Protein AF-A0A3A2ZWF9-F1 (afdb_monomer)

Nearest PDB structures (foldseek):
  6hv9-assembly1_7  TM=4.335E-01  e=2.947E+00  Saccharomyces cerevisiae
  8rif-assembly1_7  TM=4.178E-01  e=4.931E+00  Saccharomyces cerevisiae
  5bk4-assembly1_7  TM=3.310E-01  e=4.065E+00  Saccharomyces cerevisiae

Organism: NCBI:txid2070753

Sequence (97 aa):
MSLDVPSTASPIPKPANTNLFPEHTIDHEQWKHRPPYQIQSDDEFGPVKWRGKCQCGQVTYNLNREKPLNAKYCHCRGCQVMHGMILILVDRKDATR

Mean predicted aligned error: 14.97 Å

Foldseek 3Di:
DDDDDDDPDDDDDDDPPPPVDDPPPPPPCVVCCDPPNPDDDDVRQPDFFKWKAAPVRPDIDTHPDPDDPDDDFDPDPVSVVPPPDGDTDIDGPPPDD

Radius of gyration: 23.61 Å; Cα contacts (8 Å, |Δi|>4): 81; chains: 1; bounding box: 84×26×38 Å

Solvent-accessible surface area (backbone atoms only — not comparable to full-atom values): 6722 Å² total; per-residue (Å²): 136,86,84,89,78,91,78,86,73,78,82,78,78,80,78,69,79,87,72,74,67,76,90,68,81,66,62,96,56,61,65,47,73,34,86,91,55,39,82,69,53,70,80,77,57,47,68,64,36,28,45,33,29,37,82,74,60,83,46,71,50,74,36,55,53,95,67,85,90,74,90,70,79,68,80,49,72,69,51,61,68,53,80,84,68,96,51,61,49,68,45,51,65,85,66,71,131

Secondary structure (DSSP, 8-state):
---------PPPPPPPGGG-S------TTGGGGSTTTPPPPHHHH----EEEE-TTSS-EEEE-SSS--------SHHHHH-TT----EEEETT---

Structure (mmCIF, N/CA/C/O backbone):
data_AF-A0A3A2ZWF9-F1
#
_entry.id   AF-A0A3A2ZWF9-F1
#
loop_
_atom_site.group_PDB
_atom_site.id
_atom_site.type_symbol
_atom_site.label_atom_id
_atom_site.label_alt_id
_atom_site.label_comp_id
_atom_site.label_asym_id
_atom_site.label_entity_id
_atom_site.label_seq_id
_atom_site.pdbx_PDB_ins_code
_atom_site.Cartn_x
_atom_site.Cartn_y
_atom_site.Cartn_z
_atom_site.occupancy
_atom_site.B_iso_or_equiv
_atom_site.auth_seq_id
_atom_site.auth_comp_id
_atom_site.auth_asym_id
_atom_site.auth_atom_id
_atom_site.pdbx_PDB_model_num
ATOM 1 N N . MET A 1 1 ? 63.267 6.233 -10.983 1.00 40.16 1 MET A N 1
ATOM 2 C CA . MET A 1 1 ? 63.269 7.566 -10.349 1.00 40.16 1 MET A CA 1
ATOM 3 C C . MET A 1 1 ? 61.859 7.805 -9.850 1.00 40.16 1 MET A C 1
ATOM 5 O O . MET A 1 1 ? 60.943 7.815 -10.662 1.00 40.16 1 MET A O 1
ATOM 9 N N . SER A 1 2 ? 61.686 7.797 -8.531 1.00 43.81 2 SER A N 1
ATOM 10 C CA . SER A 1 2 ? 60.382 7.866 -7.872 1.00 43.81 2 SER A CA 1
ATOM 11 C C . SER A 1 2 ? 59.807 9.283 -7.911 1.00 43.81 2 SER A C 1
ATOM 13 O O . SER A 1 2 ? 60.537 10.241 -7.694 1.00 43.81 2 SER A O 1
ATOM 15 N N . LEU A 1 3 ? 58.516 9.310 -8.255 1.00 50.25 3 LEU A N 1
ATOM 16 C CA . LEU A 1 3 ? 57.401 10.209 -7.928 1.00 50.25 3 LEU A CA 1
ATOM 17 C C . LEU A 1 3 ? 57.695 11.478 -7.129 1.00 50.25 3 LEU A C 1
ATOM 19 O O . LEU A 1 3 ? 58.299 11.355 -6.080 1.00 50.25 3 LEU A O 1
ATOM 23 N N . ASP A 1 4 ? 57.059 12.590 -7.528 1.00 38.66 4 ASP A N 1
ATOM 24 C CA . ASP A 1 4 ? 56.379 13.511 -6.601 1.00 38.66 4 ASP A CA 1
ATOM 25 C C . ASP A 1 4 ? 55.321 14.361 -7.345 1.00 38.66 4 ASP A C 1
ATOM 27 O O . ASP A 1 4 ? 55.644 15.200 -8.184 1.00 38.66 4 ASP A O 1
ATOM 31 N N . VAL A 1 5 ? 54.034 14.153 -7.033 1.00 50.59 5 VAL A N 1
ATOM 32 C CA . VAL A 1 5 ? 52.942 15.113 -7.295 1.00 50.59 5 VAL A CA 1
ATOM 33 C C . VAL A 1 5 ? 52.384 15.506 -5.923 1.00 50.59 5 VAL A C 1
ATOM 35 O O . VAL A 1 5 ? 51.943 14.616 -5.191 1.00 50.59 5 VAL A O 1
ATOM 38 N N . PRO A 1 6 ? 52.387 16.793 -5.529 1.00 47.66 6 PRO A N 1
ATOM 39 C CA . PRO A 1 6 ? 51.970 17.184 -4.191 1.00 47.66 6 PRO A CA 1
ATOM 40 C C . PRO A 1 6 ? 50.441 17.252 -4.119 1.00 47.66 6 PRO A C 1
ATOM 42 O O . PRO A 1 6 ? 49.815 18.200 -4.586 1.00 47.66 6 PRO A O 1
ATOM 45 N N . SER A 1 7 ? 49.832 16.231 -3.518 1.00 47.16 7 SER A N 1
ATOM 46 C CA . SER A 1 7 ? 48.413 16.227 -3.164 1.00 47.16 7 SER A CA 1
ATOM 47 C C . SER A 1 7 ? 48.224 16.896 -1.803 1.00 47.16 7 SER A C 1
ATOM 49 O O . SER A 1 7 ? 48.215 16.240 -0.761 1.00 47.16 7 SER A O 1
ATOM 51 N N . THR A 1 8 ? 48.065 18.216 -1.799 1.00 52.50 8 THR A N 1
ATOM 52 C CA . THR A 1 8 ? 47.584 18.978 -0.641 1.00 52.50 8 THR A CA 1
ATOM 53 C C . THR A 1 8 ? 46.086 18.729 -0.438 1.00 52.50 8 THR A C 1
ATOM 55 O O . THR A 1 8 ? 45.238 19.535 -0.807 1.00 52.50 8 THR A O 1
ATOM 58 N N . ALA A 1 9 ? 45.742 17.589 0.164 1.00 46.94 9 ALA A N 1
ATOM 59 C CA . ALA A 1 9 ? 44.406 17.347 0.697 1.00 46.94 9 ALA A CA 1
ATOM 60 C C . ALA A 1 9 ? 44.385 17.744 2.1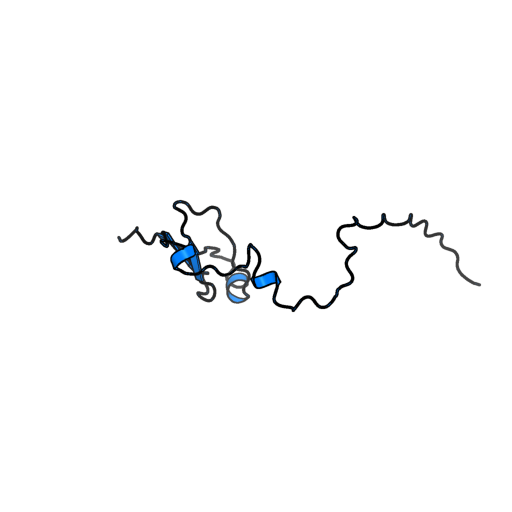80 1.00 46.94 9 ALA A C 1
ATOM 62 O O . ALA A 1 9 ? 44.931 17.045 3.033 1.00 46.94 9 ALA A O 1
ATOM 63 N N . SER A 1 10 ? 43.778 18.891 2.486 1.00 57.28 10 SER A N 1
ATOM 64 C CA . SER A 1 10 ? 43.473 19.298 3.862 1.00 57.28 10 SER A CA 1
ATOM 65 C C . SER A 1 10 ? 42.632 18.218 4.568 1.00 57.28 10 SER A C 1
ATOM 67 O O . SER A 1 10 ? 41.742 17.648 3.929 1.00 57.28 10 SER A O 1
ATOM 69 N N . PRO A 1 11 ? 42.856 17.922 5.864 1.00 58.81 11 PRO A N 1
ATOM 70 C CA . PRO A 1 11 ? 42.125 16.865 6.557 1.00 58.81 11 PRO A CA 1
ATOM 71 C C . PRO A 1 11 ? 40.622 17.155 6.600 1.00 58.81 11 PRO A C 1
ATOM 73 O O . PRO A 1 11 ? 40.196 18.222 7.044 1.00 58.81 11 PRO A O 1
ATOM 76 N N . ILE A 1 12 ? 39.824 16.184 6.156 1.00 57.06 12 ILE A N 1
ATOM 77 C CA . ILE A 1 12 ? 38.362 16.206 6.260 1.00 57.06 12 ILE A CA 1
ATOM 78 C C . ILE A 1 12 ? 37.983 16.387 7.747 1.00 57.06 12 ILE A C 1
ATOM 80 O O . ILE A 1 12 ? 38.553 15.695 8.599 1.00 57.06 12 ILE A O 1
ATOM 84 N N . PRO A 1 13 ? 37.049 17.296 8.095 1.00 58.78 13 PRO A N 1
ATOM 85 C CA . PRO A 1 13 ? 36.613 17.483 9.474 1.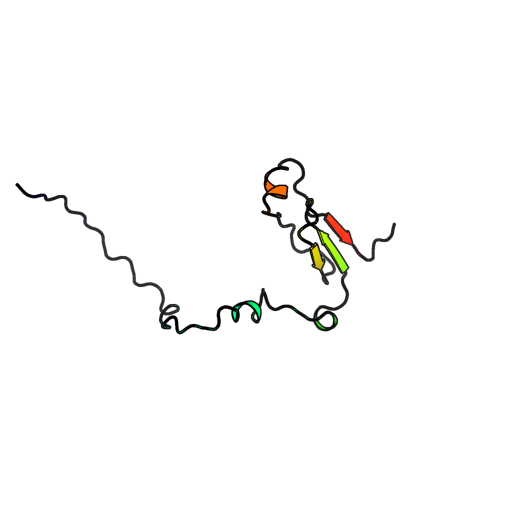00 58.78 13 PRO A CA 1
ATOM 86 C C . PRO A 1 13 ? 36.058 16.179 10.047 1.00 58.78 13 PRO A C 1
ATOM 88 O O . PRO A 1 13 ? 35.325 15.454 9.373 1.00 58.78 13 PRO A O 1
ATOM 91 N N . LYS A 1 14 ? 36.387 15.886 11.308 1.00 54.53 14 LYS A N 1
ATOM 92 C CA . LYS A 1 14 ? 35.841 14.714 12.001 1.00 54.53 14 LYS A CA 1
ATOM 93 C C . LYS A 1 14 ? 34.304 14.811 12.025 1.00 54.53 14 LYS A C 1
ATOM 95 O O . LYS A 1 14 ? 33.790 15.893 12.319 1.00 54.53 14 LYS A O 1
ATOM 100 N N . PRO A 1 15 ? 33.572 13.722 11.728 1.00 57.66 15 PRO A N 1
ATOM 101 C CA . PRO A 1 15 ? 32.116 13.737 11.770 1.00 57.66 15 PRO A CA 1
ATOM 102 C C . PRO A 1 15 ? 31.616 14.058 13.184 1.00 57.66 15 PRO A C 1
ATOM 104 O O . PRO A 1 15 ? 32.294 13.784 14.177 1.00 57.66 15 PRO A O 1
ATOM 107 N N . ALA A 1 16 ? 30.425 14.656 13.256 1.00 46.78 16 ALA A N 1
ATOM 108 C CA . ALA A 1 16 ? 29.768 15.029 14.503 1.00 46.78 16 ALA A CA 1
ATOM 109 C C . ALA A 1 16 ? 29.707 13.851 15.496 1.00 46.78 16 ALA A C 1
ATOM 111 O O . ALA A 1 16 ? 29.571 12.690 15.105 1.00 46.78 16 ALA A O 1
ATOM 112 N N . ASN A 1 17 ? 29.784 14.162 16.794 1.00 56.47 17 ASN A N 1
ATOM 113 C CA . ASN A 1 17 ? 29.890 13.201 17.902 1.00 56.47 17 ASN A CA 1
ATOM 114 C C . ASN A 1 17 ? 28.701 12.222 18.047 1.00 56.47 17 ASN A C 1
ATOM 116 O O . ASN A 1 17 ? 28.707 11.390 18.951 1.00 56.47 17 ASN A O 1
ATOM 120 N N . THR A 1 18 ? 27.696 12.299 17.173 1.00 56.62 18 THR A N 1
ATOM 121 C CA . THR A 1 18 ? 26.528 11.412 17.154 1.00 56.62 18 THR A CA 1
ATOM 122 C C . THR A 1 18 ? 26.871 9.984 16.724 1.00 56.62 18 THR A C 1
ATOM 124 O O . THR A 1 18 ? 26.054 9.090 16.909 1.00 56.62 18 THR A O 1
ATOM 127 N N . ASN A 1 19 ? 28.074 9.756 16.186 1.00 56.25 19 ASN A N 1
ATOM 128 C CA . ASN A 1 19 ? 28.530 8.453 15.688 1.00 56.25 19 ASN A CA 1
ATOM 129 C C . ASN A 1 19 ? 29.534 7.751 16.626 1.00 56.25 19 ASN A C 1
ATOM 131 O O . ASN A 1 19 ? 30.296 6.901 16.179 1.00 56.25 19 ASN A O 1
ATOM 135 N N . LEU A 1 20 ? 29.590 8.117 17.913 1.00 53.16 20 LEU A N 1
ATOM 136 C CA . LEU A 1 20 ? 30.584 7.581 18.859 1.00 53.16 20 LEU A CA 1
ATOM 137 C C . LEU A 1 20 ? 30.211 6.251 19.526 1.00 53.16 20 LEU A C 1
ATOM 139 O O . LEU A 1 20 ? 30.974 5.771 20.362 1.00 53.16 20 LEU A O 1
ATOM 143 N N . PHE A 1 21 ? 29.082 5.634 19.187 1.00 54.31 21 PHE A N 1
ATOM 144 C CA . PHE A 1 21 ? 28.751 4.340 19.772 1.00 54.31 21 PHE A CA 1
ATOM 145 C C . PHE A 1 21 ? 29.361 3.219 18.927 1.00 54.31 21 PHE A C 1
ATOM 147 O O . PHE A 1 21 ? 29.058 3.147 17.734 1.00 54.31 21 PHE A O 1
ATOM 154 N N . PRO A 1 22 ? 30.211 2.351 19.519 1.00 48.94 22 PRO A N 1
ATOM 155 C CA . PRO A 1 22 ? 30.589 1.097 18.891 1.00 48.94 22 PRO A CA 1
ATOM 156 C C . PRO A 1 22 ? 29.309 0.409 18.443 1.00 48.94 22 PRO A C 1
ATOM 158 O O . PRO A 1 22 ? 28.330 0.400 19.192 1.00 48.94 22 PRO A O 1
ATOM 161 N N . GLU A 1 23 ? 29.319 -0.123 17.227 1.00 54.72 23 GLU A N 1
ATOM 162 C CA . GLU A 1 23 ? 28.249 -0.903 16.610 1.00 54.72 23 GLU A CA 1
ATOM 163 C C . GLU A 1 23 ? 28.064 -2.214 17.401 1.00 54.72 23 GLU A C 1
ATOM 165 O O . GLU A 1 23 ? 28.393 -3.311 16.967 1.00 54.72 23 GLU A O 1
ATOM 170 N N . HIS A 1 24 ? 27.626 -2.084 18.652 1.00 51.59 24 HIS A N 1
ATOM 171 C CA . HIS A 1 24 ? 27.294 -3.154 19.566 1.00 51.59 24 HIS A CA 1
ATOM 172 C C . HIS A 1 24 ? 25.974 -3.703 19.072 1.00 51.59 24 HIS A C 1
ATOM 174 O O . HIS A 1 24 ? 24.944 -3.187 19.491 1.00 51.59 24 HIS A O 1
ATOM 180 N N . THR A 1 25 ? 26.044 -4.652 18.131 1.00 52.22 25 THR A N 1
ATOM 181 C CA . THR A 1 25 ? 24.983 -5.545 17.628 1.00 52.22 25 THR A CA 1
ATOM 182 C C . THR A 1 25 ? 23.625 -5.259 18.263 1.00 52.22 25 THR A C 1
ATOM 184 O O . THR A 1 25 ? 23.141 -6.004 19.119 1.00 52.22 25 THR A O 1
ATOM 187 N N . ILE A 1 26 ? 23.040 -4.116 17.907 1.00 58.06 26 ILE A N 1
ATOM 188 C CA . ILE A 1 26 ? 21.689 -3.795 18.311 1.00 58.06 26 ILE A CA 1
ATOM 189 C C . ILE A 1 26 ? 20.886 -4.675 17.385 1.00 58.06 26 ILE A C 1
ATOM 191 O O . ILE A 1 26 ? 20.905 -4.456 16.174 1.00 58.06 26 ILE A O 1
ATOM 195 N N . ASP A 1 27 ? 20.311 -5.714 17.984 1.00 65.94 27 ASP A N 1
ATOM 196 C CA . ASP A 1 27 ? 19.286 -6.590 17.439 1.00 65.94 27 ASP A CA 1
ATOM 197 C C . ASP A 1 27 ? 18.686 -5.994 16.158 1.00 65.94 27 ASP A C 1
ATOM 199 O O . ASP A 1 27 ? 18.074 -4.918 16.203 1.00 65.94 27 ASP A O 1
ATOM 203 N N . HIS A 1 28 ? 18.967 -6.635 15.014 1.00 66.81 28 HIS A N 1
ATOM 204 C CA . HIS A 1 28 ? 18.828 -6.096 13.649 1.00 66.81 28 HIS A CA 1
ATOM 205 C C . HIS A 1 28 ? 17.409 -5.594 13.301 1.00 66.81 28 HIS A C 1
ATOM 207 O O . HIS A 1 28 ? 17.170 -5.074 12.209 1.00 66.81 28 HIS A O 1
ATOM 213 N N . GLU A 1 29 ? 16.463 -5.713 14.228 1.00 79.75 29 GLU A N 1
ATOM 214 C CA . GLU A 1 29 ? 15.060 -5.363 14.097 1.00 79.75 29 GLU A CA 1
ATOM 215 C C . GLU A 1 29 ? 14.601 -4.205 14.996 1.00 79.75 29 GLU A C 1
ATOM 217 O O . GLU A 1 29 ? 13.471 -3.745 14.842 1.00 79.75 29 GLU A O 1
ATOM 222 N N . GLN A 1 30 ? 15.447 -3.646 15.875 1.00 83.75 30 GLN A N 1
ATOM 223 C CA . GLN A 1 30 ? 15.016 -2.586 16.807 1.00 83.75 30 GLN A CA 1
ATOM 224 C C . GLN A 1 30 ? 14.450 -1.340 16.093 1.00 83.75 30 GLN A C 1
ATOM 226 O O . GLN A 1 30 ? 13.625 -0.602 16.636 1.00 83.75 30 GLN A O 1
ATOM 231 N N . TRP A 1 31 ? 14.862 -1.095 14.847 1.00 81.88 31 TRP A N 1
ATOM 232 C CA . TRP A 1 31 ? 14.317 -0.027 14.010 1.00 81.88 31 TRP A CA 1
ATOM 233 C C . TRP A 1 31 ? 12.819 -0.200 13.700 1.00 81.88 31 TRP A C 1
ATOM 235 O O . TRP A 1 31 ? 12.133 0.809 13.551 1.00 81.88 31 TRP A O 1
ATOM 245 N N . LYS A 1 32 ? 12.292 -1.436 13.663 1.00 85.06 32 LYS A N 1
ATOM 246 C CA . LYS A 1 32 ? 10.868 -1.734 13.416 1.00 85.06 32 LYS A CA 1
ATOM 247 C C . LYS A 1 32 ? 9.968 -1.293 14.566 1.00 85.06 32 LYS A C 1
ATOM 249 O O . LYS A 1 32 ? 8.772 -1.138 14.371 1.00 85.06 32 LYS A O 1
ATOM 254 N N . HIS A 1 33 ? 10.526 -1.098 15.758 1.00 84.88 33 HIS A N 1
ATOM 255 C CA . HIS A 1 33 ? 9.772 -0.730 16.958 1.00 84.88 33 HIS A CA 1
ATOM 256 C C . HIS A 1 33 ? 9.797 0.775 17.247 1.00 84.88 33 HIS A C 1
ATOM 258 O O . HIS A 1 33 ? 9.219 1.215 18.236 1.00 84.88 33 HIS A O 1
ATOM 264 N N . ARG A 1 34 ? 10.464 1.577 16.405 1.00 82.50 34 ARG A N 1
ATOM 265 C CA . ARG A 1 34 ? 10.556 3.033 16.565 1.00 82.50 34 ARG A CA 1
ATOM 266 C C . ARG A 1 34 ? 9.819 3.756 15.434 1.00 82.50 34 ARG A C 1
ATOM 268 O O . ARG A 1 34 ? 9.838 3.281 14.295 1.00 82.50 34 ARG A O 1
ATOM 275 N N . PRO A 1 35 ? 9.191 4.918 15.695 1.00 82.75 35 PRO A N 1
ATOM 276 C CA . PRO A 1 35 ? 8.657 5.759 14.628 1.00 82.75 35 PRO A CA 1
ATOM 277 C C . PRO A 1 35 ? 9.742 6.083 13.580 1.00 82.75 35 PRO A C 1
ATOM 279 O O . PRO A 1 35 ? 10.887 6.333 13.963 1.00 82.75 35 PRO A O 1
ATOM 282 N N . PRO A 1 36 ? 9.423 6.095 12.270 1.00 81.81 36 PRO A N 1
ATOM 283 C CA . PRO A 1 36 ? 8.094 5.953 11.665 1.00 81.81 36 PRO A CA 1
ATOM 284 C C . PRO A 1 36 ? 7.681 4.506 11.323 1.00 81.81 36 PRO A C 1
ATOM 286 O O . PRO A 1 36 ? 6.621 4.319 10.737 1.00 81.81 36 PRO A O 1
ATOM 289 N N . TYR A 1 37 ? 8.504 3.498 11.632 1.00 84.88 37 TYR A N 1
ATOM 290 C CA . TYR A 1 37 ? 8.286 2.108 11.195 1.00 84.88 37 TYR A CA 1
ATOM 291 C C . TYR A 1 37 ? 7.544 1.238 12.208 1.00 84.88 37 TYR A C 1
ATOM 293 O O . TYR A 1 37 ? 7.190 0.105 11.888 1.00 84.88 37 TYR A O 1
ATOM 301 N N . GLN A 1 38 ? 7.299 1.771 13.406 1.00 86.75 38 GLN A N 1
ATOM 302 C CA . GLN A 1 38 ? 6.480 1.126 14.421 1.00 86.75 38 GLN A CA 1
ATOM 303 C C . GLN A 1 38 ? 5.102 0.769 13.856 1.00 86.75 38 GLN A C 1
ATOM 305 O O . GLN A 1 38 ? 4.318 1.647 13.491 1.00 86.75 38 GLN A O 1
ATOM 310 N N . ILE A 1 39 ? 4.819 -0.532 13.801 1.00 84.31 39 ILE A N 1
ATOM 311 C CA . ILE A 1 39 ? 3.512 -1.056 13.409 1.00 84.31 39 ILE A CA 1
ATOM 312 C C . ILE A 1 39 ? 2.535 -0.772 14.551 1.00 84.31 39 ILE A C 1
ATOM 314 O O . ILE A 1 39 ? 2.772 -1.178 15.687 1.00 84.31 39 ILE A O 1
ATOM 318 N N . GLN A 1 40 ? 1.461 -0.053 14.239 1.00 87.12 40 GLN A N 1
ATOM 319 C CA . GLN A 1 40 ? 0.373 0.248 15.167 1.00 87.12 40 GLN A CA 1
ATOM 320 C C . GLN A 1 40 ? -0.700 -0.835 15.068 1.00 87.12 40 GLN A C 1
ATOM 322 O O . GLN A 1 40 ? -0.955 -1.351 13.977 1.00 87.12 40 GLN A O 1
ATOM 327 N N . SER A 1 41 ? -1.329 -1.167 16.194 1.00 88.94 41 SER A N 1
ATOM 328 C CA . SER A 1 41 ? -2.535 -2.001 16.193 1.00 88.94 41 SER A CA 1
ATOM 329 C C . SER A 1 41 ? -3.721 -1.263 15.550 1.00 88.94 41 SER A C 1
ATOM 331 O O . SER A 1 41 ? -3.714 -0.035 15.451 1.00 88.94 41 SER A O 1
ATOM 333 N N . ASP A 1 42 ? -4.757 -1.993 15.125 1.00 87.75 42 ASP A N 1
ATOM 334 C CA . ASP A 1 42 ? -5.955 -1.387 14.518 1.00 87.75 42 ASP A CA 1
ATOM 335 C C . ASP A 1 42 ? -6.677 -0.423 15.483 1.00 87.75 42 ASP A C 1
ATOM 337 O O . ASP A 1 42 ? -7.172 0.623 15.052 1.00 87.75 42 ASP A O 1
ATOM 341 N N . ASP A 1 43 ? -6.675 -0.727 16.786 1.00 89.50 43 ASP A N 1
ATOM 342 C CA . ASP A 1 43 ? -7.257 0.127 17.829 1.00 89.50 43 ASP A CA 1
ATOM 343 C C . ASP A 1 43 ? -6.483 1.446 17.991 1.00 89.50 43 ASP A C 1
ATOM 345 O O . ASP A 1 43 ? -7.085 2.517 18.086 1.00 89.50 43 ASP A O 1
ATOM 349 N N . GLU A 1 44 ? -5.146 1.393 17.965 1.00 90.69 44 GLU A N 1
ATOM 350 C CA . GLU A 1 44 ? -4.284 2.583 18.025 1.00 90.69 44 GLU A CA 1
ATOM 351 C C . GLU A 1 44 ? -4.316 3.397 16.725 1.00 90.69 44 GLU A C 1
ATOM 353 O O . GLU A 1 44 ? -4.201 4.625 16.751 1.00 90.69 44 GLU A O 1
ATOM 358 N N . PHE A 1 45 ? -4.473 2.728 15.579 1.00 90.38 45 PHE A N 1
ATOM 359 C CA . PHE A 1 45 ? -4.568 3.377 14.274 1.00 90.38 45 PHE A CA 1
ATOM 360 C C . PHE A 1 45 ? -5.879 4.163 14.128 1.00 90.38 45 PHE A C 1
ATOM 362 O O . PHE A 1 45 ? -5.908 5.235 13.513 1.00 90.38 45 PHE A O 1
ATOM 369 N N . GLY A 1 46 ? -6.968 3.650 14.701 1.00 91.44 46 GLY A N 1
ATOM 370 C CA . GLY A 1 46 ? -8.282 4.276 14.662 1.00 91.44 46 GLY A CA 1
ATOM 371 C C . GLY A 1 46 ? -8.995 4.133 13.307 1.00 91.44 46 GLY A C 1
ATOM 372 O O . GLY A 1 46 ? -8.650 3.295 12.468 1.00 91.44 46 GLY A O 1
ATOM 373 N N . PRO A 1 47 ? -10.045 4.934 13.053 1.00 92.75 47 PRO A N 1
ATOM 374 C CA . PRO A 1 47 ? -10.895 4.743 11.885 1.00 92.75 47 PRO A CA 1
ATOM 375 C C . PRO A 1 47 ? -10.164 5.067 10.575 1.00 92.75 47 PRO A C 1
ATOM 377 O O . PRO A 1 47 ? -9.765 6.202 10.314 1.00 92.75 47 PRO A O 1
ATOM 380 N N . VAL A 1 48 ? -10.065 4.068 9.695 1.00 93.12 48 VAL A N 1
ATOM 381 C CA . VAL A 1 48 ? -9.545 4.233 8.329 1.00 93.12 48 VAL A CA 1
ATOM 382 C C . VAL A 1 48 ? -10.458 5.163 7.526 1.00 93.12 48 VAL A C 1
ATOM 384 O O . VAL A 1 48 ? -11.615 4.830 7.279 1.00 93.12 48 VAL A O 1
ATOM 387 N N . LYS A 1 49 ? -9.914 6.288 7.062 1.00 93.19 49 LYS A N 1
ATOM 388 C CA . LYS A 1 49 ? -10.582 7.268 6.192 1.00 93.19 49 LYS A CA 1
ATOM 389 C C . LYS A 1 49 ? -10.307 7.033 4.715 1.00 93.19 49 LYS A C 1
ATOM 391 O O . LYS A 1 49 ? -11.184 7.263 3.886 1.00 93.19 49 LYS A O 1
ATOM 396 N N . TRP A 1 50 ? -9.119 6.531 4.388 1.00 92.06 50 TRP A N 1
ATOM 397 C CA . TRP A 1 50 ? -8.715 6.267 3.011 1.00 92.06 50 TRP A CA 1
ATOM 398 C C . TRP A 1 50 ? -8.016 4.925 2.880 1.00 92.06 50 TRP A C 1
ATOM 400 O O . TRP A 1 50 ? -7.269 4.522 3.774 1.00 92.06 50 TRP A O 1
ATOM 410 N N . ARG A 1 51 ? -8.216 4.271 1.739 1.00 91.88 51 ARG A N 1
ATOM 411 C CA . ARG A 1 51 ? -7.501 3.056 1.346 1.00 91.88 51 ARG A CA 1
ATOM 412 C C . ARG A 1 51 ? -6.721 3.338 0.077 1.00 91.88 51 ARG A C 1
ATOM 414 O O . ARG A 1 51 ? -7.292 3.774 -0.914 1.00 91.88 51 ARG A O 1
ATOM 421 N N . GLY A 1 52 ? -5.414 3.132 0.136 1.00 89.12 52 GLY A N 1
ATOM 422 C CA . GLY A 1 52 ? -4.491 3.389 -0.956 1.00 89.12 52 GLY A CA 1
ATOM 423 C C . GLY A 1 52 ? -3.879 2.110 -1.511 1.00 89.12 52 GLY A C 1
ATOM 424 O O . GLY A 1 52 ? -3.602 1.179 -0.752 1.00 89.12 52 GLY A O 1
ATOM 425 N N . LYS A 1 53 ? -3.609 2.072 -2.818 1.00 89.19 53 LYS A N 1
ATOM 426 C CA . LYS A 1 53 ? -2.780 1.028 -3.437 1.00 89.19 53 LYS A CA 1
ATOM 427 C C . LYS A 1 53 ? -1.936 1.551 -4.595 1.00 89.19 53 LYS A C 1
ATOM 429 O O . LYS A 1 53 ? -2.372 2.425 -5.343 1.00 89.19 53 LYS A O 1
ATOM 434 N N . CYS A 1 54 ? -0.737 0.990 -4.782 1.00 87.06 54 CYS A N 1
ATOM 435 C CA . CYS A 1 54 ? 0.003 1.212 -6.029 1.00 87.06 54 CYS A CA 1
ATOM 436 C C . CYS A 1 54 ? -0.823 0.715 -7.223 1.00 87.06 54 CYS A C 1
ATOM 438 O O . CYS A 1 54 ? -1.633 -0.205 -7.086 1.00 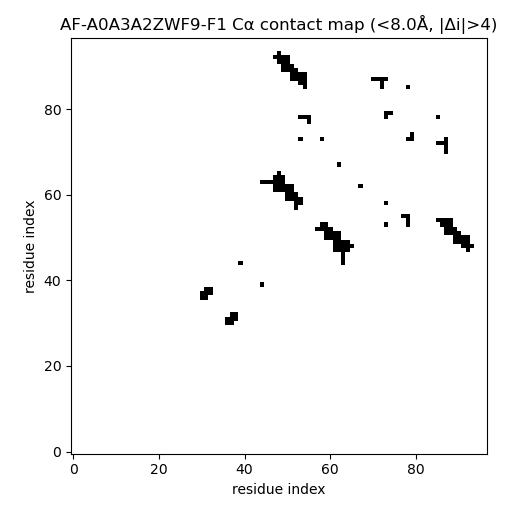87.06 54 CYS A O 1
ATOM 440 N N . GLN A 1 55 ? -0.519 1.228 -8.416 1.00 81.50 55 GLN A N 1
ATOM 441 C CA . GLN A 1 55 ? -1.062 0.698 -9.670 1.00 81.50 55 GLN A CA 1
ATOM 442 C C . GLN A 1 55 ? -0.833 -0.816 -9.812 1.00 81.50 55 GLN A C 1
ATOM 444 O O . GLN A 1 55 ? -1.671 -1.543 -10.330 1.00 81.50 55 GLN A O 1
ATOM 449 N N . CYS A 1 56 ? 0.294 -1.299 -9.290 1.00 84.56 56 CYS A N 1
ATOM 450 C CA . CYS A 1 56 ? 0.660 -2.707 -9.266 1.00 84.56 56 CYS A CA 1
ATOM 451 C C . CYS A 1 56 ? -0.146 -3.593 -8.299 1.00 84.56 56 CYS A C 1
ATOM 453 O O . CYS A 1 56 ? 0.016 -4.808 -8.322 1.00 84.56 56 CYS A O 1
ATO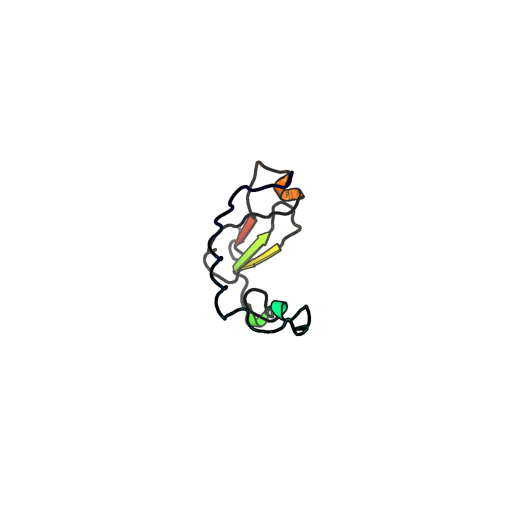M 455 N N . GLY A 1 57 ? -0.918 -3.013 -7.378 1.00 86.44 57 GLY A N 1
ATOM 456 C CA . GLY A 1 57 ? -1.579 -3.712 -6.272 1.00 86.44 57 GLY A CA 1
ATOM 457 C C . GLY A 1 57 ? -0.669 -4.289 -5.174 1.00 86.44 57 GLY A C 1
ATOM 458 O O . GLY A 1 57 ? -1.170 -4.580 -4.097 1.00 86.44 57 GLY A O 1
ATOM 459 N N . GLN A 1 58 ? 0.645 -4.424 -5.390 1.00 86.38 58 GLN A N 1
ATOM 460 C CA . GLN A 1 58 ? 1.570 -5.045 -4.421 1.00 86.38 58 GLN A CA 1
ATOM 461 C C . GLN A 1 58 ? 1.769 -4.242 -3.131 1.00 86.38 58 GLN A C 1
ATOM 463 O O . GLN A 1 58 ? 2.137 -4.800 -2.104 1.00 86.38 58 GLN A O 1
ATOM 468 N N . VAL A 1 59 ? 1.559 -2.927 -3.186 1.00 85.88 59 VAL A N 1
ATOM 469 C CA . VAL A 1 59 ? 1.630 -2.044 -2.023 1.00 85.88 59 VAL A CA 1
ATOM 470 C C . VAL A 1 59 ? 0.232 -1.533 -1.744 1.00 85.88 59 VAL A C 1
ATOM 472 O O . VAL A 1 59 ? -0.365 -0.889 -2.608 1.00 85.88 59 VAL A O 1
ATOM 475 N N . THR A 1 60 ? -0.254 -1.777 -0.533 1.00 88.88 60 THR A N 1
ATOM 476 C CA . THR A 1 60 ? -1.528 -1.274 -0.015 1.00 88.88 60 THR A CA 1
ATOM 477 C C . THR A 1 60 ? -1.299 -0.566 1.310 1.00 88.88 60 THR A C 1
ATOM 479 O O . THR A 1 60 ? -0.434 -0.974 2.082 1.00 88.88 60 THR A O 1
ATOM 482 N N . TYR A 1 61 ? -2.076 0.472 1.597 1.00 88.31 61 TYR A N 1
ATOM 483 C CA . TYR A 1 61 ? -1.998 1.187 2.866 1.00 88.31 61 TYR A CA 1
ATOM 484 C C . TYR A 1 61 ? -3.338 1.811 3.247 1.00 88.31 61 TYR A C 1
ATOM 486 O O . TYR A 1 61 ? -4.202 2.047 2.404 1.00 88.31 61 TYR A O 1
ATOM 494 N N . ASN A 1 62 ? -3.480 2.127 4.528 1.00 91.06 62 ASN A N 1
ATOM 495 C CA . ASN A 1 62 ? -4.624 2.841 5.076 1.00 91.06 62 ASN A CA 1
ATOM 496 C C . ASN A 1 62 ? -4.177 4.223 5.564 1.00 91.06 62 ASN A C 1
ATOM 498 O O . ASN A 1 62 ? -3.048 4.386 6.021 1.00 91.06 62 ASN A O 1
ATOM 502 N N . LEU A 1 63 ? -5.063 5.217 5.499 1.00 91.25 63 LEU A N 1
ATOM 503 C CA . LEU A 1 63 ? -4.866 6.526 6.130 1.00 91.25 63 LEU A CA 1
ATOM 504 C C . LEU A 1 63 ? -6.047 6.811 7.056 1.00 91.25 63 LEU A C 1
ATOM 506 O O . LEU A 1 63 ? -7.197 6.692 6.639 1.00 91.25 63 LEU A O 1
ATOM 510 N N . ASN A 1 64 ? -5.771 7.230 8.288 1.00 91.88 64 ASN A N 1
ATOM 511 C CA . ASN A 1 64 ? -6.782 7.647 9.269 1.00 91.88 64 ASN A CA 1
ATOM 512 C C . ASN A 1 64 ? -7.056 9.164 9.253 1.00 91.88 64 ASN A C 1
ATOM 514 O O . ASN A 1 64 ? -7.934 9.652 9.961 1.00 91.88 64 ASN A O 1
ATOM 518 N N . ARG A 1 65 ? -6.315 9.936 8.450 1.00 90.12 65 ARG A N 1
ATOM 519 C CA . ARG A 1 65 ? -6.480 11.393 8.370 1.00 90.12 65 ARG A CA 1
ATOM 520 C C . ARG A 1 65 ? -7.584 11.791 7.405 1.00 90.12 65 ARG A C 1
ATOM 522 O O . ARG A 1 65 ? -7.761 11.173 6.364 1.00 90.12 65 ARG A O 1
ATOM 529 N N . GLU A 1 66 ? -8.250 12.898 7.711 1.00 90.44 66 GLU A N 1
ATOM 530 C CA . GLU A 1 66 ? -9.325 13.442 6.877 1.00 90.44 66 GLU A CA 1
ATOM 531 C C . GLU A 1 66 ? -8.838 13.881 5.490 1.00 90.44 66 GLU A C 1
ATOM 533 O O . GLU A 1 66 ? -9.489 13.585 4.4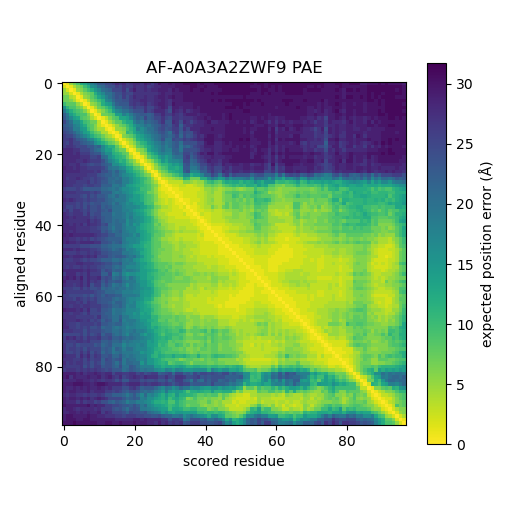97 1.00 90.44 66 GLU A O 1
ATOM 538 N N . LYS A 1 67 ? -7.679 14.543 5.396 1.00 88.88 67 LYS A N 1
ATOM 539 C CA . LYS A 1 67 ? -7.071 14.954 4.121 1.00 88.88 67 LYS A CA 1
ATOM 540 C C . LYS A 1 67 ? -5.721 14.252 3.930 1.00 88.88 67 LYS A C 1
ATOM 542 O O . LYS A 1 67 ? -4.899 14.315 4.852 1.00 88.88 67 LYS A O 1
ATOM 547 N N . PRO A 1 68 ? -5.461 13.611 2.773 1.00 85.56 68 PRO A N 1
ATOM 548 C CA . PRO A 1 68 ? -4.142 13.071 2.457 1.00 85.56 68 PRO A CA 1
ATOM 549 C C . PRO A 1 68 ? -3.086 14.183 2.469 1.00 85.56 68 PRO A C 1
ATOM 551 O O . PRO A 1 68 ? -3.328 15.263 1.937 1.00 85.56 68 PRO A O 1
ATOM 554 N N . LEU A 1 69 ? -1.918 13.934 3.073 1.00 85.88 69 LEU A N 1
ATOM 555 C CA . LEU A 1 69 ? -0.860 14.952 3.145 1.00 85.88 69 LEU A CA 1
ATOM 556 C C . LEU A 1 69 ? -0.172 15.180 1.799 1.00 85.88 69 LEU A C 1
ATOM 558 O 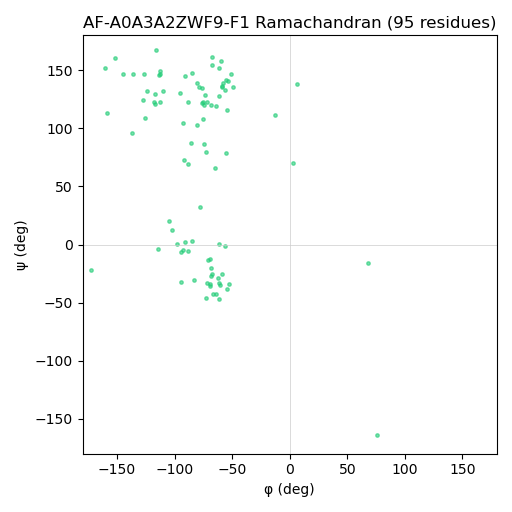O . LEU A 1 69 ? 0.113 16.314 1.430 1.00 85.88 69 LEU A O 1
ATOM 562 N N . ASN A 1 70 ? 0.181 14.097 1.110 1.00 81.31 70 ASN A N 1
ATOM 563 C CA . ASN A 1 70 ? 0.932 14.142 -0.137 1.00 81.31 70 ASN A CA 1
ATOM 564 C C . ASN A 1 70 ? 0.752 12.819 -0.896 1.00 81.31 70 ASN A C 1
ATOM 566 O O . ASN A 1 70 ? 0.582 11.768 -0.276 1.00 81.31 70 ASN A O 1
ATOM 570 N N . ALA A 1 71 ? 0.843 12.869 -2.220 1.00 77.69 71 ALA A N 1
ATOM 571 C CA . ALA A 1 71 ? 1.006 11.691 -3.053 1.00 77.69 71 ALA A CA 1
ATOM 572 C C . ALA A 1 71 ? 2.480 11.255 -3.055 1.00 77.69 71 ALA A C 1
ATOM 574 O O . ALA A 1 71 ? 3.403 12.067 -3.100 1.00 77.69 71 ALA A O 1
ATOM 575 N N . LYS A 1 72 ? 2.718 9.948 -2.992 1.00 76.38 72 LYS A N 1
ATOM 576 C CA . LYS A 1 72 ? 4.057 9.367 -3.150 1.00 76.38 72 LYS A CA 1
ATOM 577 C C . LYS A 1 72 ? 4.088 8.497 -4.399 1.00 76.38 72 LYS A C 1
ATOM 579 O O . LYS A 1 72 ? 3.050 8.203 -4.981 1.00 76.38 72 LYS A O 1
ATOM 584 N N . TYR A 1 73 ? 5.278 8.100 -4.828 1.00 78.75 73 TYR A N 1
ATOM 585 C CA . TYR A 1 73 ? 5.445 7.241 -5.997 1.00 78.75 73 TYR A CA 1
ATOM 586 C C . TYR A 1 73 ? 5.911 5.860 -5.561 1.00 78.75 73 TYR A C 1
ATOM 588 O O . TYR A 1 73 ? 6.844 5.731 -4.769 1.00 78.75 73 TYR A O 1
ATOM 596 N N . CYS A 1 74 ? 5.262 4.821 -6.082 1.00 83.94 74 CYS A N 1
ATOM 597 C CA . CYS A 1 74 ? 5.716 3.455 -5.872 1.00 83.94 74 CYS A CA 1
ATOM 598 C C . CYS A 1 74 ? 6.967 3.200 -6.724 1.00 83.94 74 CYS A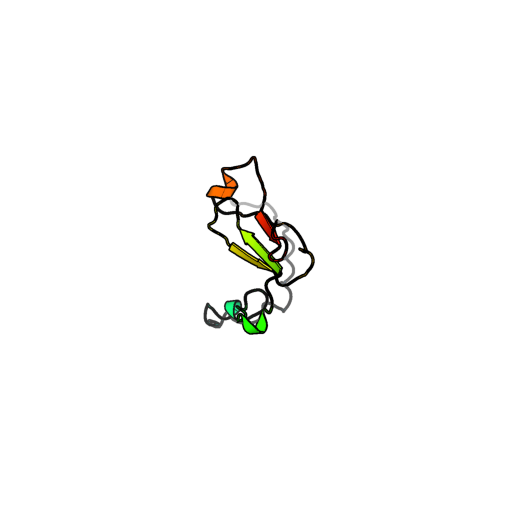 C 1
ATOM 600 O O . CYS A 1 74 ? 6.958 3.448 -7.926 1.00 83.94 74 CYS A O 1
ATOM 602 N N . HIS A 1 75 ? 8.029 2.692 -6.098 1.00 82.25 75 HIS A N 1
ATOM 603 C CA . HIS A 1 75 ? 9.326 2.434 -6.734 1.00 82.25 75 HIS A CA 1
ATOM 604 C C . HIS A 1 75 ? 9.560 0.953 -7.071 1.00 82.25 75 HIS A C 1
ATOM 606 O O . HIS A 1 75 ? 10.682 0.558 -7.373 1.00 82.25 75 HIS A O 1
ATOM 612 N N . CYS A 1 76 ? 8.525 0.107 -7.013 1.00 83.44 76 CYS A N 1
ATOM 613 C CA . CYS A 1 76 ? 8.681 -1.289 -7.413 1.00 83.44 76 CYS A CA 1
ATOM 614 C C . CYS A 1 76 ? 8.937 -1.391 -8.925 1.00 83.44 76 CYS A C 1
ATOM 616 O O . CYS A 1 76 ? 8.497 -0.538 -9.701 1.00 83.44 76 CYS A O 1
ATOM 618 N N . ARG A 1 77 ? 9.598 -2.470 -9.359 1.00 83.75 77 ARG A N 1
ATOM 619 C CA . ARG A 1 77 ? 9.958 -2.668 -10.771 1.00 83.75 77 ARG A CA 1
ATOM 620 C C . ARG A 1 77 ? 8.750 -2.577 -11.710 1.00 83.75 77 ARG A C 1
ATOM 622 O O . ARG A 1 77 ? 8.865 -1.989 -12.778 1.00 83.75 77 ARG A O 1
ATOM 629 N N . GLY A 1 78 ? 7.594 -3.106 -11.303 1.00 80.62 78 GLY A N 1
ATOM 630 C CA . GLY A 1 78 ? 6.359 -3.017 -12.089 1.00 80.62 78 GLY A CA 1
ATOM 631 C C . GLY A 1 78 ? 5.899 -1.572 -12.304 1.00 80.62 78 GLY A C 1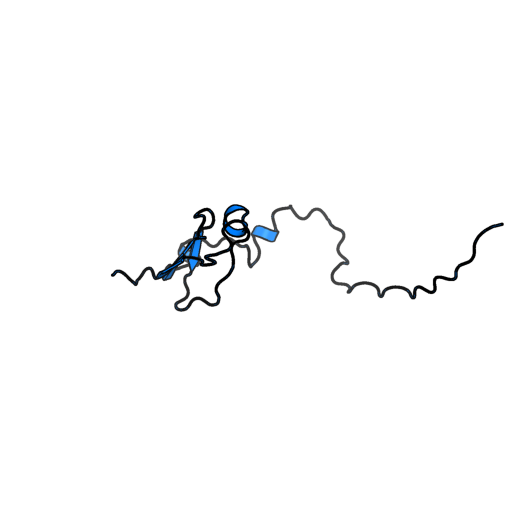
ATOM 632 O O . GLY A 1 78 ? 5.627 -1.173 -13.431 1.00 80.62 78 GLY A O 1
ATOM 633 N N . CYS A 1 79 ? 5.880 -0.759 -11.244 1.00 80.31 79 CYS A N 1
ATOM 634 C CA . CYS A 1 79 ? 5.498 0.654 -11.326 1.00 80.31 79 CYS A CA 1
ATOM 635 C C . CYS A 1 79 ? 6.530 1.510 -12.076 1.00 80.31 79 CYS A C 1
ATOM 637 O O . CYS A 1 79 ? 6.141 2.433 -12.784 1.00 80.31 79 CYS A O 1
ATOM 639 N N . GLN A 1 80 ? 7.822 1.188 -11.968 1.00 81.81 80 GLN A N 1
ATOM 640 C CA . GLN A 1 80 ? 8.891 1.874 -12.704 1.00 81.81 80 GLN A CA 1
ATOM 641 C C . GLN A 1 80 ? 8.860 1.609 -14.217 1.00 81.81 80 GLN A C 1
ATOM 643 O O . GLN A 1 80 ? 9.341 2.419 -14.993 1.00 81.81 80 GLN A O 1
ATOM 648 N N . VAL A 1 81 ? 8.336 0.470 -14.675 1.00 79.56 81 VAL A N 1
ATOM 649 C CA . VAL A 1 81 ? 8.273 0.174 -16.120 1.00 79.56 81 VAL A CA 1
ATOM 650 C C . VAL A 1 81 ? 7.047 0.822 -16.770 1.00 79.56 81 VAL A C 1
ATOM 652 O O . VAL A 1 81 ? 7.103 1.234 -17.924 1.00 79.56 81 VAL A O 1
ATOM 655 N N . MET A 1 82 ? 5.951 0.980 -16.026 1.00 68.69 82 MET A N 1
ATOM 656 C CA . MET A 1 82 ? 4.685 1.545 -16.513 1.00 68.69 82 MET A CA 1
ATOM 657 C C . MET A 1 82 ? 4.684 3.084 -16.623 1.00 68.69 82 MET A C 1
ATOM 659 O O . MET A 1 82 ? 3.643 3.699 -16.401 1.00 68.69 82 MET A O 1
ATOM 663 N N . HIS A 1 83 ? 5.821 3.722 -16.927 1.00 60.62 83 HIS A N 1
ATOM 664 C CA . HIS A 1 83 ? 6.003 5.184 -16.996 1.00 60.62 83 HIS A CA 1
ATOM 665 C C . HIS A 1 83 ? 5.016 5.905 -17.948 1.00 60.62 83 HIS A C 1
ATOM 667 O O . HIS A 1 83 ? 5.362 6.315 -19.052 1.00 60.62 83 HIS A O 1
ATOM 673 N N . GLY A 1 84 ? 3.784 6.113 -17.485 1.00 52.41 84 GLY A N 1
ATOM 674 C CA . GLY A 1 84 ? 2.711 6.803 -18.203 1.00 52.41 84 GLY A CA 1
ATOM 675 C C . GLY A 1 84 ? 1.457 7.056 -17.361 1.00 52.41 84 GLY A C 1
ATOM 676 O O . GLY A 1 84 ? 0.720 7.994 -17.646 1.00 52.41 84 GLY A O 1
ATOM 677 N N . MET A 1 85 ? 1.238 6.303 -16.272 1.00 51.50 85 MET A N 1
ATOM 678 C CA . MET A 1 85 ? 0.237 6.658 -15.258 1.00 51.50 85 MET A CA 1
ATOM 679 C C . MET A 1 85 ? 0.786 6.440 -13.846 1.00 51.50 85 MET A C 1
ATOM 681 O O . MET A 1 85 ? 0.786 5.345 -13.290 1.00 51.50 85 MET A O 1
ATOM 685 N N . ILE A 1 86 ? 1.290 7.539 -13.290 1.00 53.03 86 ILE A N 1
ATOM 686 C CA . ILE A 1 86 ? 1.889 7.668 -11.961 1.00 53.03 86 ILE A CA 1
ATOM 687 C C . ILE A 1 86 ? 0.791 8.074 -10.969 1.00 53.03 86 ILE A C 1
ATOM 689 O O . ILE A 1 86 ? 0.696 9.217 -10.534 1.00 53.03 86 ILE A O 1
ATOM 693 N N . LEU A 1 87 ? -0.095 7.142 -10.626 1.00 59.06 87 LEU A N 1
ATOM 694 C CA . LEU A 1 87 ? -1.131 7.393 -9.627 1.00 59.06 87 LEU A CA 1
ATOM 695 C C . LEU A 1 87 ? -1.101 6.300 -8.568 1.00 59.06 87 LEU A C 1
ATOM 697 O O . LEU A 1 87 ? -1.204 5.109 -8.860 1.00 59.06 87 LEU A O 1
ATOM 701 N N . ILE A 1 88 ? -0.954 6.723 -7.31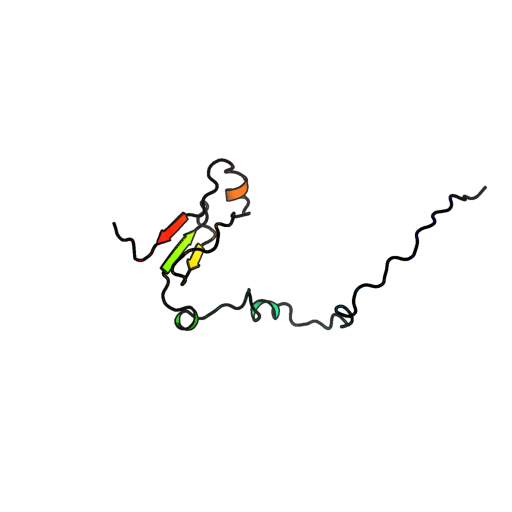4 1.00 66.00 88 ILE A N 1
ATOM 702 C CA . ILE A 1 88 ? -1.476 5.919 -6.222 1.00 66.00 88 ILE A CA 1
ATOM 703 C C . ILE A 1 88 ? -2.987 6.131 -6.222 1.00 66.00 88 ILE A C 1
ATOM 705 O O . ILE A 1 88 ? -3.457 7.263 -6.104 1.00 66.00 88 ILE A O 1
ATOM 709 N N . LEU A 1 89 ? -3.729 5.036 -6.356 1.00 73.25 89 LEU A N 1
ATOM 710 C CA . LEU A 1 89 ? -5.174 5.051 -6.197 1.00 73.25 89 LEU A CA 1
ATOM 711 C C . LEU A 1 89 ? -5.463 5.165 -4.707 1.00 73.25 89 LEU A C 1
ATOM 713 O O . LEU A 1 89 ? -5.003 4.319 -3.942 1.00 73.25 89 LEU A O 1
ATOM 717 N N . VAL A 1 90 ? -6.165 6.222 -4.305 1.00 79.44 90 VAL A N 1
ATOM 718 C CA . VAL A 1 90 ? -6.575 6.456 -2.920 1.00 79.44 90 VAL A CA 1
ATOM 719 C C . VAL A 1 90 ? -8.080 6.669 -2.900 1.00 79.44 90 VAL A C 1
ATOM 721 O O . VAL A 1 90 ? -8.570 7.709 -3.333 1.00 79.44 90 VAL A O 1
ATOM 724 N N . ASP A 1 91 ? -8.798 5.688 -2.371 1.00 83.94 91 ASP A N 1
ATOM 725 C CA . ASP A 1 91 ? -10.249 5.709 -2.260 1.00 83.94 91 ASP A CA 1
ATOM 726 C C . ASP A 1 91 ? -10.650 6.207 -0.872 1.00 83.94 91 ASP A C 1
ATOM 728 O O . ASP A 1 91 ? -10.150 5.722 0.151 1.00 83.94 91 ASP A O 1
ATOM 732 N N . ARG A 1 92 ? -11.565 7.178 -0.814 1.00 85.50 92 ARG A N 1
ATOM 733 C CA . ARG A 1 92 ? -12.155 7.616 0.453 1.00 85.50 92 ARG A CA 1
ATOM 734 C C . ARG A 1 92 ? -13.158 6.560 0.904 1.00 85.50 92 ARG A C 1
ATOM 736 O O . ARG A 1 92 ? -14.112 6.280 0.189 1.00 85.50 92 ARG A O 1
ATOM 743 N N . LYS A 1 93 ? -12.974 6.007 2.103 1.00 80.94 93 LYS A N 1
ATOM 744 C CA . LYS A 1 93 ? -13.822 4.926 2.634 1.00 80.94 93 LYS A CA 1
ATOM 745 C C . LYS A 1 93 ? -15.289 5.353 2.773 1.00 80.94 93 LYS A C 1
ATOM 747 O O . LYS A 1 93 ? -16.181 4.547 2.549 1.00 80.94 93 LYS A O 1
ATOM 752 N N . ASP A 1 94 ? -15.513 6.627 3.089 1.00 80.19 94 ASP A N 1
ATOM 753 C CA . ASP A 1 94 ? -16.850 7.202 3.270 1.00 80.19 94 ASP A CA 1
ATOM 754 C C . ASP A 1 94 ? -17.453 7.733 1.950 1.00 80.19 94 ASP A C 1
ATOM 756 O O . ASP A 1 94 ? -18.611 8.140 1.924 1.00 80.19 94 ASP A O 1
ATOM 760 N N . ALA A 1 95 ? -16.696 7.733 0.844 1.00 63.62 95 ALA A N 1
ATOM 761 C CA . ALA A 1 95 ? -17.208 8.083 -0.481 1.00 63.62 95 ALA A CA 1
ATOM 762 C C . ALA A 1 95 ? -17.757 6.826 -1.161 1.00 63.62 95 ALA A C 1
ATOM 764 O O . ALA A 1 95 ? -17.176 6.292 -2.105 1.00 63.62 95 ALA A O 1
ATOM 765 N N . THR A 1 96 ? -18.873 6.324 -0.644 1.00 55.00 96 THR A N 1
ATOM 766 C CA . THR A 1 96 ? -19.687 5.392 -1.429 1.00 55.00 96 THR A CA 1
ATOM 767 C C . THR A 1 96 ? -20.492 6.229 -2.430 1.00 55.00 96 THR A C 1
ATOM 769 O O . THR A 1 96 ? -20.961 7.307 -2.073 1.00 55.00 96 THR A O 1
ATOM 772 N N . ARG A 1 97 ? -20.534 5.758 -3.680 1.00 51.53 97 ARG A N 1
ATOM 773 C CA . ARG A 1 97 ? -21.121 6.389 -4.874 1.00 51.53 97 ARG A CA 1
ATOM 774 C C . ARG A 1 97 ? -22.505 7.004 -4.671 1.00 51.53 97 ARG A C 1
ATOM 776 O O . ARG A 1 97 ? -23.338 6.339 -4.021 1.00 51.53 97 ARG A O 1
#

pLDDT: mean 73.28, std 16.17, range [38.66, 93.19]

InterPro domains:
  IPR006913 CENP-V/GFA domain [PF04828] (51-85)
  IPR006913 CENP-V/GFA domain [PS51891] (50-97)
  IPR011057 Mss4-like superfamily [SSF51316] (32-87)